Protein AF-A0A2E8DLT9-F1 (afdb_monomer_lite)

Structure (mmCIF, N/CA/C/O backbone):
data_AF-A0A2E8DLT9-F1
#
_entry.id   AF-A0A2E8DLT9-F1
#
loop_
_atom_site.group_PDB
_atom_site.id
_atom_site.type_symbol
_atom_site.label_atom_id
_atom_site.label_alt_id
_atom_site.label_comp_id
_atom_site.label_asym_id
_atom_site.label_entity_id
_atom_site.label_seq_id
_atom_site.pdbx_PDB_ins_code
_atom_site.Cartn_x
_atom_site.Cartn_y
_atom_site.Cartn_z
_atom_site.occupancy
_atom_site.B_iso_or_equiv
_atom_site.auth_seq_id
_atom_site.auth_comp_id
_atom_site.auth_asym_id
_atom_site.auth_atom_id
_atom_site.pdbx_PDB_model_num
ATOM 1 N N . MET A 1 1 ? -10.407 -3.854 -8.276 1.00 74.06 1 MET A N 1
ATOM 2 C CA . MET A 1 1 ? -9.345 -3.176 -9.056 1.00 74.06 1 MET A CA 1
ATOM 3 C C . MET A 1 1 ? -7.976 -3.829 -8.898 1.00 74.06 1 MET A C 1
ATOM 5 O O . MET A 1 1 ? -7.360 -4.121 -9.911 1.00 74.06 1 MET A O 1
ATOM 9 N N . SER A 1 2 ? -7.511 -4.132 -7.679 1.00 77.69 2 SER A N 1
ATOM 10 C CA . SER A 1 2 ? -6.200 -4.775 -7.456 1.00 77.69 2 SER A CA 1
ATOM 11 C C . SER A 1 2 ? -6.000 -6.111 -8.184 1.00 77.69 2 SER A C 1
ATOM 13 O O . SER A 1 2 ? -4.934 -6.308 -8.749 1.00 77.69 2 SER A O 1
ATOM 15 N N . ILE A 1 3 ? -7.013 -6.985 -8.242 1.00 83.75 3 ILE A N 1
ATOM 16 C CA . ILE A 1 3 ? -6.959 -8.275 -8.963 1.00 83.75 3 ILE A CA 1
ATOM 17 C C . ILE A 1 3 ? -6.571 -8.118 -10.439 1.00 83.75 3 ILE A C 1
ATOM 19 O O . ILE A 1 3 ? -5.606 -8.723 -10.896 1.00 83.75 3 ILE A O 1
ATOM 23 N N . LEU A 1 4 ? -7.279 -7.257 -11.172 1.00 85.69 4 LEU A N 1
ATOM 24 C CA . LEU A 1 4 ? -7.050 -7.050 -12.606 1.00 85.69 4 LEU A CA 1
ATOM 25 C C . LEU A 1 4 ? -5.659 -6.469 -12.872 1.00 85.69 4 LEU A C 1
ATOM 27 O O . LEU A 1 4 ? -4.989 -6.841 -13.828 1.00 85.69 4 LEU A O 1
ATOM 31 N N . LEU A 1 5 ? -5.220 -5.568 -11.995 1.00 85.38 5 LEU A N 1
ATOM 32 C CA . LEU A 1 5 ? -3.945 -4.880 -12.128 1.00 85.38 5 LEU A CA 1
ATOM 33 C C . LEU A 1 5 ? -2.747 -5.757 -11.724 1.00 85.38 5 LEU A C 1
ATOM 35 O O . LEU A 1 5 ? -1.673 -5.619 -12.305 1.00 85.38 5 LEU A O 1
ATOM 39 N N . ILE A 1 6 ? -2.912 -6.658 -10.747 1.00 83.94 6 ILE A N 1
ATOM 40 C CA . ILE A 1 6 ? -1.872 -7.624 -10.356 1.00 83.94 6 ILE A CA 1
ATOM 41 C C . ILE A 1 6 ? -1.763 -8.739 -11.404 1.00 83.94 6 ILE A C 1
ATOM 43 O O . ILE A 1 6 ? -0.660 -9.075 -11.826 1.00 83.94 6 ILE A O 1
ATOM 47 N N . GLY A 1 7 ? -2.897 -9.253 -11.886 1.00 83.81 7 GLY A N 1
ATOM 48 C CA . GLY A 1 7 ? -2.966 -10.312 -12.896 1.00 83.81 7 GLY A CA 1
ATOM 49 C C . GLY A 1 7 ? -2.690 -9.870 -14.339 1.00 83.81 7 GLY A C 1
ATOM 50 O O . GLY A 1 7 ? -2.906 -10.665 -15.249 1.00 83.81 7 GLY A O 1
ATOM 51 N N . PHE A 1 8 ? -2.222 -8.637 -14.569 1.00 87.50 8 PHE A N 1
ATOM 52 C CA . PHE A 1 8 ? -2.108 -8.040 -15.907 1.00 87.50 8 PHE A CA 1
ATOM 53 C C . PHE A 1 8 ? -1.303 -8.891 -16.903 1.00 87.50 8 PHE A C 1
ATOM 55 O O . PHE A 1 8 ? -1.708 -9.047 -18.048 1.00 87.50 8 PHE A O 1
ATOM 62 N N . TRP A 1 9 ? -0.180 -9.470 -16.467 1.00 83.94 9 TRP A N 1
ATOM 63 C CA . TRP A 1 9 ? 0.724 -10.225 -17.345 1.00 83.94 9 TRP A CA 1
ATOM 64 C C . TRP A 1 9 ? 0.310 -11.684 -17.587 1.00 83.94 9 TRP A C 1
ATOM 66 O O . TRP A 1 9 ? 1.064 -12.407 -18.228 1.00 83.94 9 TRP A O 1
ATOM 76 N N . ALA A 1 10 ? -0.838 -12.140 -17.067 1.00 84.19 10 ALA A N 1
ATOM 77 C CA . ALA A 1 10 ? -1.355 -13.503 -17.254 1.00 84.19 10 ALA A CA 1
ATOM 78 C C . ALA A 1 10 ? -0.336 -14.642 -16.982 1.00 84.19 10 ALA A C 1
ATOM 80 O O . ALA A 1 10 ? -0.416 -15.723 -17.564 1.00 84.19 10 ALA A O 1
ATOM 81 N N . ARG A 1 11 ? 0.638 -14.410 -16.089 1.00 84.31 11 ARG A N 1
ATOM 82 C CA . ARG A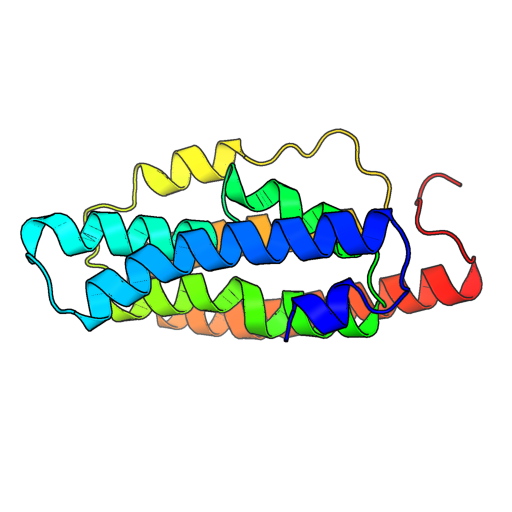 1 11 ? 1.641 -15.401 -15.656 1.00 84.31 11 ARG A CA 1
ATOM 83 C C . ARG A 1 11 ? 1.143 -16.152 -14.420 1.00 84.31 11 ARG A C 1
ATOM 85 O O . ARG A 1 11 ? 0.464 -15.560 -13.584 1.00 84.31 11 ARG A O 1
ATOM 92 N N . GLY A 1 12 ? 1.527 -17.423 -14.261 1.00 82.81 12 GLY A N 1
ATOM 93 C CA . GLY A 1 12 ? 1.129 -18.248 -13.107 1.00 82.81 12 GLY A CA 1
ATOM 94 C C . GLY A 1 12 ? 1.441 -17.592 -11.755 1.00 82.81 12 GLY A C 1
ATOM 95 O O . GLY A 1 12 ? 0.586 -17.542 -10.874 1.00 82.81 12 GLY A O 1
ATOM 96 N N . GLU A 1 13 ? 2.620 -16.982 -11.634 1.00 81.62 13 GLU A N 1
ATOM 97 C CA . GLU A 1 13 ? 3.037 -16.243 -10.433 1.00 81.62 13 GLU A CA 1
ATOM 98 C C . GLU A 1 13 ? 2.188 -14.983 -10.187 1.00 81.62 13 GLU A C 1
ATOM 100 O O . GLU A 1 13 ? 1.774 -14.714 -9.058 1.00 81.62 13 GLU A O 1
ATOM 105 N N . ALA A 1 14 ? 1.849 -14.245 -11.252 1.00 83.06 14 ALA A N 1
ATOM 106 C CA . ALA A 1 14 ? 0.983 -13.068 -11.172 1.00 83.06 14 ALA A CA 1
ATOM 107 C C . ALA A 1 14 ? -0.449 -13.438 -10.748 1.00 83.06 14 ALA A C 1
ATOM 109 O O . ALA A 1 14 ? -1.068 -12.725 -9.954 1.00 83.06 14 ALA A O 1
ATOM 110 N N . TYR A 1 15 ? -0.968 -14.576 -11.221 1.00 85.12 15 TYR A N 1
ATOM 111 C CA . TYR A 1 15 ? -2.246 -15.108 -10.753 1.00 85.12 15 TYR A CA 1
ATOM 112 C C . TYR A 1 15 ? -2.189 -15.502 -9.276 1.00 85.12 15 TYR A C 1
ATOM 114 O O . TYR A 1 15 ? -3.084 -15.113 -8.527 1.00 85.12 15 TYR A O 1
ATOM 122 N N . GLY A 1 16 ? -1.126 -16.181 -8.832 1.00 84.94 16 GLY A N 1
ATOM 123 C CA . GLY A 1 16 ? -0.921 -16.522 -7.419 1.00 84.94 16 GLY A CA 1
ATOM 124 C C . GLY A 1 16 ? -0.966 -15.292 -6.504 1.00 84.94 16 GLY A C 1
ATOM 125 O O . GLY A 1 16 ? -1.747 -15.255 -5.550 1.00 84.94 16 GLY A O 1
ATOM 126 N N . GLY A 1 17 ? -0.216 -14.238 -6.847 1.00 81.94 17 GLY A N 1
ATOM 127 C CA . GLY A 1 17 ? -0.231 -12.973 -6.104 1.00 81.94 17 GLY A CA 1
ATOM 128 C C . GLY A 1 17 ? -1.587 -12.257 -6.139 1.00 81.94 17 GLY A C 1
ATOM 129 O O . GLY A 1 17 ? -2.014 -11.673 -5.142 1.00 81.94 17 GLY A O 1
ATOM 130 N N . SER A 1 18 ? -2.302 -12.332 -7.264 1.00 85.62 18 SER A N 1
ATOM 131 C CA . SER A 1 18 ? -3.640 -11.755 -7.410 1.00 85.62 18 SER A CA 1
ATOM 132 C C . SER A 1 18 ? -4.684 -12.460 -6.534 1.00 85.62 18 SER A C 1
ATOM 134 O O . SER A 1 18 ? -5.443 -11.795 -5.825 1.00 85.62 18 SER A O 1
ATOM 136 N N . TYR A 1 19 ? -4.707 -13.797 -6.530 1.00 87.06 19 TYR A N 1
ATOM 137 C CA . TYR A 1 19 ? -5.621 -14.572 -5.686 1.00 87.06 19 TYR A CA 1
ATOM 138 C C . TYR A 1 19 ? -5.331 -14.363 -4.202 1.00 87.06 19 TYR A C 1
ATOM 140 O O . TYR A 1 19 ? -6.264 -14.125 -3.434 1.00 87.06 19 TYR A O 1
ATOM 148 N N . ALA A 1 20 ? -4.053 -14.358 -3.810 1.00 84.19 20 ALA A N 1
ATOM 149 C CA . ALA A 1 20 ? -3.654 -14.032 -2.445 1.00 84.19 20 ALA A CA 1
ATOM 150 C C . ALA A 1 20 ? -4.177 -12.645 -2.041 1.00 84.19 20 ALA A C 1
ATOM 152 O O . ALA A 1 20 ? -4.860 -12.516 -1.026 1.00 84.19 20 ALA A O 1
ATOM 153 N N . ALA A 1 21 ? -3.961 -11.620 -2.874 1.00 82.12 21 ALA A N 1
ATOM 154 C CA . ALA A 1 21 ? -4.477 -10.281 -2.611 1.00 82.12 21 ALA A CA 1
ATOM 155 C C . ALA A 1 21 ? -6.003 -10.281 -2.423 1.00 82.12 21 ALA A C 1
ATOM 157 O O . ALA A 1 21 ? -6.501 -9.632 -1.506 1.00 82.12 21 ALA A O 1
ATOM 158 N N . VAL A 1 22 ? -6.770 -11.005 -3.245 1.00 87.06 22 VAL A N 1
ATOM 159 C CA . VAL A 1 22 ? -8.228 -11.101 -3.062 1.00 87.06 22 VAL A CA 1
ATOM 160 C C . VAL A 1 22 ? -8.583 -11.731 -1.721 1.00 87.06 22 VAL A C 1
ATOM 162 O O . VAL A 1 22 ? -9.400 -11.157 -1.005 1.00 87.06 22 VAL A O 1
ATOM 165 N N . LEU A 1 23 ? -7.969 -12.859 -1.365 1.00 86.88 23 LEU A N 1
ATOM 166 C CA . LEU A 1 23 ? -8.267 -13.564 -0.118 1.00 86.88 23 LEU A CA 1
ATOM 167 C C . LEU A 1 23 ? -8.053 -12.663 1.104 1.00 86.88 23 LEU A C 1
ATOM 169 O O . LEU A 1 23 ? -8.972 -12.494 1.904 1.00 86.88 23 LEU A O 1
ATOM 173 N N . TYR A 1 24 ? -6.897 -12.004 1.208 1.00 82.88 24 TYR A N 1
ATOM 174 C CA . TYR A 1 24 ? -6.607 -11.124 2.345 1.00 82.88 24 TYR A CA 1
ATOM 175 C C . TYR A 1 24 ? -7.516 -9.889 2.392 1.00 82.88 24 TYR A C 1
ATOM 177 O O . TYR A 1 24 ? -7.977 -9.496 3.463 1.00 82.88 24 TYR A O 1
ATOM 185 N N . ASN A 1 25 ? -7.862 -9.318 1.233 1.00 83.69 25 ASN A N 1
ATOM 186 C CA . ASN A 1 25 ? -8.818 -8.212 1.185 1.00 83.69 25 ASN A CA 1
ATOM 187 C C . ASN A 1 25 ? -10.225 -8.635 1.618 1.00 83.69 25 ASN A C 1
ATOM 189 O O . ASN A 1 25 ? -10.904 -7.848 2.273 1.00 83.69 25 ASN A O 1
ATOM 193 N N . ARG A 1 26 ? -10.654 -9.854 1.268 1.00 87.69 26 ARG A N 1
ATOM 194 C CA . ARG A 1 26 ? -11.966 -10.397 1.644 1.00 87.69 26 ARG A CA 1
ATOM 195 C C . ARG A 1 26 ? -12.051 -10.721 3.128 1.00 87.69 26 ARG A C 1
ATOM 197 O O . ARG A 1 26 ? -13.090 -10.467 3.723 1.00 87.69 26 ARG A O 1
ATOM 204 N N . LEU A 1 27 ? -10.962 -11.193 3.734 1.00 84.06 27 LEU A N 1
ATOM 205 C CA . LEU A 1 27 ? -10.874 -11.333 5.189 1.00 84.06 27 LEU A CA 1
ATOM 206 C C . LEU A 1 27 ? -11.055 -9.979 5.891 1.00 84.06 27 LEU A C 1
ATOM 208 O O . LEU A 1 27 ? -11.809 -9.888 6.854 1.00 84.06 27 LEU A O 1
ATOM 212 N N . GLY A 1 28 ? -10.438 -8.914 5.369 1.00 81.88 28 GLY A N 1
ATOM 213 C CA . GLY A 1 28 ? -10.651 -7.557 5.881 1.00 81.88 28 GLY A CA 1
ATOM 214 C C . GLY A 1 28 ? -12.083 -7.037 5.675 1.00 81.88 28 GLY A C 1
ATOM 215 O O . GLY A 1 28 ? -12.604 -6.327 6.530 1.00 81.88 28 GLY A O 1
ATOM 216 N N . ASP A 1 29 ? -12.745 -7.410 4.573 1.00 86.69 29 ASP A N 1
ATOM 217 C CA . ASP A 1 29 ? -14.133 -7.008 4.298 1.00 86.69 29 ASP A CA 1
ATOM 218 C C . ASP A 1 29 ? -15.118 -7.548 5.352 1.00 86.69 29 ASP A C 1
ATOM 220 O O . ASP A 1 29 ? -16.107 -6.878 5.635 1.00 86.69 29 ASP A O 1
ATOM 224 N N . VAL A 1 30 ? -14.845 -8.705 5.974 1.00 86.00 30 VAL A N 1
ATOM 225 C CA . VAL A 1 30 ? -15.698 -9.272 7.040 1.00 86.00 30 VAL A CA 1
ATOM 226 C C . VAL A 1 30 ? -15.866 -8.287 8.194 1.00 86.00 30 VAL A C 1
ATOM 228 O O . VAL A 1 30 ? -16.981 -8.073 8.668 1.00 86.00 30 VAL A O 1
ATOM 231 N N . GLY A 1 31 ? -14.777 -7.650 8.627 1.00 81.69 31 GLY A N 1
ATOM 232 C CA . GLY A 1 31 ? -14.849 -6.689 9.721 1.00 81.69 31 GLY A CA 1
ATOM 233 C C . GLY A 1 31 ? -15.517 -5.368 9.323 1.00 81.69 31 GLY A C 1
ATOM 234 O O . GLY A 1 31 ? -16.239 -4.789 10.130 1.00 81.69 31 GLY A O 1
ATOM 235 N N . ILE A 1 32 ? -15.365 -4.929 8.066 1.00 82.56 32 ILE A N 1
ATOM 236 C CA . ILE A 1 32 ? -16.061 -3.740 7.551 1.00 82.56 32 ILE A CA 1
ATOM 237 C C . ILE A 1 32 ? -17.566 -4.005 7.475 1.00 82.56 32 ILE A C 1
ATOM 239 O O . ILE A 1 32 ? -18.355 -3.154 7.868 1.00 82.56 32 ILE A O 1
ATOM 243 N N . ILE A 1 33 ? -17.975 -5.184 6.999 1.00 86.69 33 ILE A N 1
ATOM 244 C CA . ILE A 1 33 ? -19.387 -5.581 6.947 1.00 86.69 33 ILE A CA 1
ATOM 245 C C . ILE A 1 33 ? -19.976 -5.612 8.358 1.00 86.69 33 ILE A C 1
ATOM 247 O O . ILE A 1 33 ? -21.054 -5.067 8.566 1.00 86.69 33 ILE A O 1
ATOM 251 N N . TYR A 1 34 ? -19.261 -6.181 9.332 1.00 83.12 34 TYR A N 1
ATOM 252 C CA . TYR A 1 34 ? -19.699 -6.179 10.730 1.00 83.12 34 TYR A CA 1
ATOM 253 C C . TYR A 1 34 ? -19.929 -4.753 11.257 1.00 83.12 34 TYR A C 1
ATOM 255 O O . TYR A 1 34 ? -20.955 -4.480 11.879 1.00 83.12 34 TYR A O 1
ATOM 263 N N . LEU A 1 35 ? -19.010 -3.833 10.946 1.00 78.19 35 LEU A N 1
ATOM 264 C CA . LEU A 1 35 ? -19.121 -2.421 11.313 1.00 78.19 35 LEU A CA 1
ATOM 265 C C . LEU A 1 35 ? -20.313 -1.735 10.628 1.00 78.19 35 LEU A C 1
ATOM 267 O O . LEU A 1 35 ? -21.056 -1.010 11.280 1.00 78.19 35 LEU A O 1
ATOM 271 N N . LEU A 1 36 ? -20.541 -1.994 9.337 1.00 83.62 36 LEU A N 1
ATOM 272 C CA . LEU A 1 36 ? -21.684 -1.444 8.595 1.00 83.62 36 LEU A CA 1
ATOM 273 C C . LEU A 1 36 ? -23.032 -1.944 9.126 1.00 83.62 36 LEU A C 1
ATOM 275 O O . LEU A 1 36 ? -24.019 -1.214 9.082 1.00 83.62 36 LEU A O 1
ATOM 279 N N . LEU A 1 37 ? -23.075 -3.178 9.628 1.00 85.56 37 LEU A N 1
ATOM 280 C CA . LEU A 1 37 ? -24.275 -3.773 10.210 1.00 85.56 37 LEU A CA 1
ATOM 281 C C . LEU A 1 37 ? -24.573 -3.262 11.632 1.00 85.56 37 LEU A C 1
ATOM 283 O O . LEU A 1 37 ? -25.618 -3.617 12.168 1.00 85.56 37 LEU A O 1
ATOM 287 N N . ASN A 1 38 ? -23.702 -2.427 12.226 1.00 73.94 38 ASN A N 1
ATOM 288 C CA . ASN A 1 38 ? -23.825 -1.917 13.601 1.00 73.94 38 ASN A CA 1
ATOM 289 C C . ASN A 1 38 ? -24.133 -3.025 14.625 1.00 73.94 38 ASN A C 1
ATOM 291 O O . ASN A 1 38 ? -24.955 -2.856 15.527 1.00 73.94 38 ASN A O 1
ATOM 295 N N . LEU A 1 39 ? -23.486 -4.178 14.454 1.00 73.12 39 LEU A N 1
ATOM 296 C CA . LEU A 1 39 ? -23.584 -5.299 15.385 1.00 73.12 39 LEU A CA 1
ATOM 297 C C . LEU A 1 39 ? -22.887 -4.953 16.714 1.00 73.12 39 LEU A C 1
ATOM 299 O O . LEU A 1 39 ? -22.137 -3.981 16.793 1.00 73.12 39 LEU A O 1
ATOM 303 N N . ASP A 1 40 ? -23.144 -5.750 17.752 1.00 74.81 40 ASP A N 1
ATOM 304 C CA . ASP A 1 40 ? -22.777 -5.512 19.156 1.00 74.81 40 ASP A CA 1
ATOM 305 C C . ASP A 1 40 ? -21.500 -4.682 19.379 1.00 74.81 40 ASP A C 1
ATOM 307 O O . ASP A 1 40 ? -20.385 -5.117 19.064 1.00 74.81 40 ASP A O 1
ATOM 311 N N . VAL A 1 41 ? -21.676 -3.509 20.006 1.00 69.50 41 VAL A N 1
ATOM 312 C CA . VAL A 1 41 ? -20.635 -2.488 20.259 1.00 69.50 41 VAL A CA 1
ATOM 313 C C . VAL A 1 41 ? -19.451 -3.043 21.059 1.00 69.50 41 VAL A C 1
ATOM 315 O O . VAL A 1 41 ? -18.316 -2.603 20.886 1.00 69.50 41 VAL A O 1
ATOM 318 N N . SER A 1 42 ? -19.686 -4.056 21.895 1.00 72.81 42 SER A N 1
ATOM 319 C CA . SER A 1 42 ? -18.654 -4.705 22.712 1.00 72.81 42 SER A CA 1
ATOM 320 C C . SER A 1 42 ? -17.587 -5.430 21.885 1.00 72.81 42 SER A C 1
ATOM 322 O O . SER A 1 42 ? -16.445 -5.533 22.332 1.00 72.81 42 SER A O 1
ATOM 324 N N . VAL A 1 43 ? -17.928 -5.905 20.680 1.00 74.56 43 VAL A N 1
ATOM 325 C CA . VAL A 1 43 ? -17.022 -6.685 19.815 1.00 74.56 43 VAL A CA 1
ATOM 326 C C . VAL A 1 43 ? -16.567 -5.892 18.585 1.00 74.56 43 VAL A C 1
ATOM 328 O O . VAL A 1 43 ? -15.646 -6.318 17.885 1.00 74.56 43 VAL A O 1
ATOM 331 N N . VAL A 1 44 ? -17.138 -4.704 18.342 1.00 75.69 44 VAL A N 1
ATOM 332 C CA . VAL A 1 44 ? -16.799 -3.834 17.197 1.00 75.69 44 VAL A CA 1
ATOM 333 C C . VAL A 1 44 ? -15.290 -3.628 17.070 1.00 75.69 44 VAL A C 1
ATOM 335 O O . VAL A 1 44 ? -14.742 -3.763 15.978 1.00 75.69 44 VAL A O 1
ATOM 338 N N . TRP A 1 45 ? -14.586 -3.409 18.180 1.00 73.06 45 TRP A N 1
ATOM 339 C CA . TRP A 1 45 ? -13.138 -3.183 18.189 1.00 73.06 45 TRP A CA 1
ATOM 340 C C . TRP A 1 45 ? -12.318 -4.330 17.597 1.00 73.06 45 TRP A C 1
ATOM 342 O O . TRP A 1 45 ? -11.346 -4.096 16.874 1.00 73.06 45 TRP A O 1
ATOM 352 N N . LEU A 1 46 ? -12.731 -5.571 17.855 1.00 74.44 46 LEU A N 1
ATOM 353 C CA . LEU A 1 46 ? -12.056 -6.757 17.338 1.00 74.44 46 LEU A CA 1
ATOM 354 C C . LEU A 1 46 ? -12.241 -6.866 15.819 1.00 74.44 46 LEU A C 1
ATOM 356 O O . LEU A 1 46 ? -11.288 -7.146 15.092 1.00 74.44 46 LEU A O 1
ATOM 360 N N . PHE A 1 47 ? -13.434 -6.554 15.317 1.00 78.00 47 PHE A N 1
ATOM 361 C CA . PHE A 1 47 ? -13.713 -6.542 13.882 1.00 78.00 47 PHE A CA 1
ATOM 362 C C . PHE A 1 47 ? -13.058 -5.361 13.152 1.00 78.00 47 PHE A C 1
ATOM 364 O O . PHE A 1 47 ? -12.597 -5.525 12.017 1.00 78.00 47 PHE A O 1
ATOM 371 N N . VAL A 1 48 ? -12.910 -4.199 13.799 1.00 76.69 48 VAL A N 1
ATOM 372 C CA . VAL A 1 48 ? -12.094 -3.095 13.264 1.00 76.69 48 VAL A CA 1
ATOM 373 C C . VAL A 1 48 ? -10.632 -3.532 13.156 1.00 76.69 48 VAL A C 1
ATOM 375 O O . VAL A 1 48 ? -10.021 -3.335 12.106 1.00 76.69 48 VAL A O 1
ATOM 378 N N . ALA A 1 49 ? -10.081 -4.202 14.174 1.00 75.00 49 ALA A N 1
ATOM 379 C CA . ALA A 1 49 ? -8.713 -4.719 14.125 1.00 75.00 49 ALA A CA 1
ATOM 380 C C . ALA A 1 49 ? -8.508 -5.729 12.979 1.00 75.00 49 ALA A C 1
ATOM 382 O O . ALA A 1 49 ? -7.533 -5.622 12.233 1.00 75.00 49 ALA A O 1
ATOM 383 N N . VAL A 1 50 ? -9.450 -6.656 12.768 1.00 77.44 50 VAL A N 1
ATOM 384 C CA . VAL A 1 50 ? -9.416 -7.604 11.635 1.00 77.44 50 VAL A CA 1
ATOM 385 C C . VAL A 1 50 ? -9.460 -6.873 10.288 1.00 77.44 50 VAL A C 1
ATOM 387 O O . VAL A 1 50 ? -8.662 -7.173 9.394 1.00 77.44 50 VAL A O 1
ATOM 390 N N . SER A 1 51 ? -10.338 -5.875 10.152 1.00 78.94 51 SER A N 1
ATOM 391 C CA . SER A 1 51 ? -10.456 -5.051 8.936 1.00 78.94 51 SER A CA 1
ATOM 392 C C . SER A 1 51 ? -9.148 -4.355 8.602 1.00 78.94 51 SER A C 1
ATOM 394 O O . SER A 1 51 ? -8.675 -4.368 7.463 1.00 78.94 51 SER A O 1
ATOM 396 N N . VAL A 1 52 ? -8.549 -3.763 9.631 1.00 76.62 52 VAL A N 1
ATOM 397 C CA . VAL A 1 52 ? -7.289 -3.051 9.546 1.00 76.62 52 VAL A CA 1
ATOM 398 C C . VAL A 1 52 ? -6.176 -3.993 9.101 1.00 76.62 52 VAL A C 1
ATOM 400 O O . VAL A 1 52 ? -5.521 -3.702 8.100 1.00 76.62 52 VAL A O 1
ATOM 403 N N . ILE A 1 53 ? -5.986 -5.127 9.782 1.00 75.19 53 ILE A N 1
ATOM 404 C CA . ILE A 1 53 ? -4.916 -6.088 9.474 1.00 75.19 53 ILE A CA 1
ATOM 405 C C . ILE A 1 53 ? -5.042 -6.599 8.031 1.00 75.19 53 ILE A C 1
ATOM 407 O O . ILE A 1 53 ? -4.049 -6.626 7.300 1.00 75.19 53 ILE A O 1
ATOM 411 N N . GLY A 1 54 ? -6.262 -6.934 7.596 1.00 74.25 54 GLY A N 1
ATOM 412 C CA . GLY A 1 54 ? -6.525 -7.444 6.249 1.00 74.25 54 GLY A CA 1
ATOM 413 C C . GLY A 1 54 ? -6.269 -6.421 5.136 1.00 74.25 54 GLY A C 1
ATOM 414 O O . GLY A 1 54 ? -5.730 -6.777 4.088 1.00 74.25 54 GLY A O 1
ATOM 415 N N . LYS A 1 55 ? -6.605 -5.139 5.352 1.00 76.50 55 LYS A N 1
ATOM 416 C CA . LYS A 1 55 ? -6.445 -4.075 4.339 1.00 76.50 55 LYS A CA 1
ATOM 417 C C . LYS A 1 55 ? -5.045 -3.463 4.298 1.00 76.50 55 LYS A C 1
ATOM 419 O O . LYS A 1 55 ? -4.560 -3.132 3.221 1.00 76.50 55 LYS A O 1
ATOM 424 N N . SER A 1 56 ? -4.384 -3.325 5.446 1.00 70.19 56 SER A N 1
ATOM 425 C CA . SER A 1 56 ? -3.066 -2.672 5.548 1.00 70.19 56 SER A CA 1
ATOM 426 C C . SER A 1 56 ? -1.876 -3.625 5.381 1.00 70.19 56 SER A C 1
ATOM 428 O O . SER A 1 56 ? -0.734 -3.210 5.547 1.00 70.19 56 SER A O 1
ATOM 430 N N . ALA A 1 57 ? -2.124 -4.882 4.989 1.00 66.38 57 ALA A N 1
ATOM 431 C CA . ALA A 1 57 ? -1.088 -5.893 4.756 1.00 66.38 57 ALA A CA 1
ATOM 432 C C . ALA A 1 57 ? -0.115 -6.040 5.942 1.00 66.38 57 ALA A C 1
ATOM 434 O O . ALA A 1 57 ? 1.101 -6.147 5.765 1.00 66.38 57 ALA A O 1
ATOM 435 N N . LEU A 1 58 ? -0.656 -6.002 7.161 1.00 67.62 58 LEU A N 1
ATOM 436 C CA . LEU A 1 58 ? 0.121 -6.133 8.390 1.00 67.62 58 LEU A CA 1
ATOM 437 C C . LEU A 1 58 ? 0.252 -7.616 8.778 1.00 67.62 58 LEU A C 1
ATOM 439 O O . LEU A 1 58 ? -0.659 -8.416 8.552 1.00 67.62 58 LEU A O 1
ATOM 443 N N . TRP A 1 59 ? 1.372 -7.978 9.412 1.00 64.69 59 TRP A N 1
ATOM 444 C CA . TRP A 1 59 ? 1.601 -9.298 10.019 1.00 64.69 59 TRP A CA 1
ATOM 445 C C . TRP A 1 59 ? 1.419 -10.485 9.040 1.00 64.69 59 TRP A C 1
ATOM 447 O O . TRP A 1 59 ? 1.921 -10.428 7.920 1.00 64.69 59 TRP A O 1
ATOM 457 N N . VAL A 1 60 ? 0.723 -11.568 9.426 1.00 57.81 60 VAL A N 1
ATOM 458 C CA . VAL A 1 60 ? 0.441 -12.759 8.582 1.00 57.81 60 VAL A CA 1
ATOM 459 C C . VAL A 1 60 ? -0.241 -12.387 7.256 1.00 57.81 60 VAL A C 1
ATOM 461 O O . VAL A 1 60 ? -0.053 -13.059 6.242 1.00 57.81 60 VAL A O 1
ATOM 464 N N . CYS A 1 61 ? -0.975 -11.269 7.230 1.00 61.53 61 CYS A N 1
ATOM 465 C CA . CYS A 1 61 ? -1.587 -10.724 6.021 1.00 61.53 61 CYS A CA 1
ATOM 466 C C . CYS A 1 61 ? -0.625 -9.850 5.199 1.00 61.53 61 CYS A C 1
ATOM 468 O O . CYS A 1 61 ? -1.070 -9.195 4.270 1.00 61.53 61 CYS A O 1
ATOM 470 N N . GLY A 1 62 ? 0.673 -9.805 5.505 1.00 67.69 62 GLY A N 1
ATOM 471 C CA . GLY A 1 62 ? 1.683 -9.069 4.737 1.00 67.69 62 GLY A CA 1
ATOM 472 C C . GLY A 1 62 ? 2.331 -9.879 3.615 1.00 67.69 62 GLY A C 1
ATOM 473 O O . GLY A 1 62 ? 2.919 -9.305 2.702 1.00 67.69 62 GLY A O 1
ATOM 474 N N . TYR A 1 63 ? 2.196 -11.209 3.629 1.00 70.81 63 TYR A N 1
ATOM 475 C CA . TYR A 1 63 ? 2.889 -12.095 2.684 1.00 70.81 63 TYR A CA 1
ATOM 476 C C . TYR A 1 63 ? 2.438 -11.929 1.223 1.00 70.81 63 TYR A C 1
ATOM 478 O O . TYR A 1 63 ? 3.218 -12.142 0.296 1.00 70.81 63 TYR A O 1
ATOM 486 N N . TRP A 1 64 ? 1.206 -11.474 0.985 1.00 75.38 64 TRP A N 1
ATOM 487 C CA . TRP A 1 64 ? 0.754 -11.183 -0.379 1.00 75.38 64 TRP A CA 1
ATOM 488 C C . TRP A 1 64 ? 1.403 -9.924 -0.967 1.00 75.38 64 TRP A C 1
ATOM 490 O O . TRP A 1 64 ? 1.398 -9.752 -2.186 1.00 75.38 64 TRP A O 1
ATOM 500 N N . LEU A 1 65 ? 1.976 -9.046 -0.134 1.00 75.62 65 LEU A N 1
ATOM 501 C CA . LEU A 1 65 ? 2.528 -7.768 -0.578 1.00 75.62 65 LEU A CA 1
ATOM 502 C C . LEU A 1 65 ? 3.773 -7.962 -1.468 1.00 75.62 65 LEU A C 1
ATOM 504 O O . LEU A 1 65 ? 3.783 -7.409 -2.571 1.00 75.62 65 LEU A O 1
ATOM 508 N N . PRO A 1 66 ? 4.783 -8.783 -1.098 1.00 74.88 66 PRO A N 1
ATOM 509 C CA . PRO A 1 66 ? 5.897 -9.093 -1.996 1.00 74.88 66 PRO A CA 1
ATOM 510 C C . PRO A 1 66 ? 5.480 -9.949 -3.200 1.00 74.88 66 PRO A C 1
ATOM 512 O O . PRO A 1 66 ? 6.045 -9.779 -4.278 1.00 74.88 66 PRO A O 1
ATOM 515 N N . MET A 1 67 ? 4.476 -10.826 -3.054 1.00 73.19 67 MET A N 1
ATOM 516 C CA . MET A 1 67 ? 3.937 -11.626 -4.168 1.00 73.19 67 MET A CA 1
ATOM 517 C C . MET A 1 67 ? 3.244 -10.765 -5.229 1.00 73.19 67 MET A C 1
ATOM 519 O O . MET A 1 67 ? 3.291 -11.068 -6.417 1.00 73.19 67 MET A O 1
ATOM 523 N N . ALA A 1 68 ? 2.641 -9.646 -4.826 1.00 75.25 68 ALA A N 1
ATOM 524 C CA . ALA A 1 68 ? 2.017 -8.709 -5.750 1.00 75.25 68 ALA A CA 1
ATOM 525 C C . ALA A 1 68 ? 3.032 -7.915 -6.603 1.00 75.25 68 ALA A C 1
ATOM 527 O O . ALA A 1 68 ? 2.610 -7.172 -7.487 1.00 75.25 68 ALA A O 1
ATOM 528 N N . MET A 1 69 ? 4.350 -8.055 -6.391 1.00 82.19 69 MET A N 1
ATOM 529 C CA . MET A 1 69 ? 5.380 -7.337 -7.163 1.00 82.19 69 MET A CA 1
ATOM 530 C C . MET A 1 69 ? 5.587 -7.847 -8.592 1.00 82.19 69 MET A C 1
ATOM 532 O O . MET A 1 69 ? 6.310 -7.203 -9.351 1.00 82.19 69 MET A O 1
ATOM 536 N N . GLU A 1 70 ? 4.917 -8.926 -8.998 1.00 76.75 70 GLU A N 1
ATOM 537 C CA . GLU A 1 70 ? 4.920 -9.421 -10.387 1.00 76.75 70 GLU A CA 1
ATOM 538 C C . GLU A 1 70 ? 4.171 -8.516 -11.380 1.00 76.75 70 GLU A C 1
ATOM 540 O O . GLU A 1 70 ? 4.225 -8.706 -12.599 1.00 76.75 70 GLU A O 1
ATOM 545 N N . ARG A 1 71 ? 3.473 -7.505 -10.863 1.00 77.62 71 ARG A N 1
ATOM 546 C CA . ARG A 1 71 ? 2.729 -6.521 -11.649 1.00 77.62 71 ARG A CA 1
ATOM 547 C C . ARG A 1 71 ? 3.635 -5.441 -12.274 1.00 77.62 71 ARG A C 1
ATOM 549 O O . ARG A 1 71 ? 4.779 -5.265 -11.838 1.00 77.62 71 ARG A O 1
ATOM 556 N N . PRO A 1 72 ? 3.133 -4.671 -13.264 1.00 83.00 72 PRO A N 1
ATOM 557 C CA . PRO A 1 72 ? 3.867 -3.540 -13.835 1.00 83.00 72 PRO A CA 1
ATOM 558 C C . PRO A 1 72 ? 4.309 -2.520 -12.770 1.00 83.00 72 PRO A C 1
ATOM 560 O O . PRO A 1 72 ? 3.564 -2.221 -11.835 1.00 83.00 72 PRO A O 1
ATOM 563 N N . THR A 1 73 ? 5.489 -1.921 -12.942 1.00 85.25 73 THR A N 1
ATOM 564 C CA . THR A 1 73 ? 6.054 -0.932 -12.001 1.00 85.25 73 THR A CA 1
ATOM 565 C C . THR A 1 73 ? 5.183 0.325 -11.789 1.00 85.25 73 THR A C 1
ATOM 567 O O . THR A 1 73 ? 5.117 0.807 -10.651 1.00 85.25 73 THR A O 1
ATOM 570 N N . PRO A 1 74 ? 4.417 0.836 -12.782 1.00 81.81 74 PRO A N 1
ATOM 571 C CA . PRO A 1 74 ? 3.496 1.954 -12.547 1.00 81.81 74 PRO A CA 1
ATOM 572 C C . PRO A 1 74 ? 2.306 1.547 -11.672 1.00 81.81 74 PRO A C 1
ATOM 574 O O . PRO A 1 74 ? 1.848 2.313 -10.826 1.00 81.81 74 PRO A O 1
ATOM 577 N N . VAL A 1 75 ? 1.838 0.305 -11.820 1.00 80.56 75 VAL A N 1
ATOM 578 C CA . VAL A 1 75 ? 0.762 -0.255 -10.998 1.00 80.56 75 VAL A CA 1
ATOM 579 C C . VAL A 1 75 ? 1.231 -0.423 -9.554 1.00 80.56 75 VAL A C 1
ATOM 581 O O . VAL A 1 75 ? 0.478 -0.116 -8.629 1.00 80.56 75 VAL A O 1
ATOM 584 N N . SER A 1 76 ? 2.473 -0.878 -9.337 1.00 80.44 76 SER A N 1
ATOM 585 C CA . SER A 1 76 ? 3.038 -0.942 -7.987 1.00 80.44 76 SER A CA 1
ATOM 586 C C . SER A 1 76 ? 3.185 0.426 -7.345 1.00 80.44 76 SER A C 1
ATOM 588 O O . SER A 1 76 ? 2.826 0.557 -6.175 1.00 80.44 76 SER A O 1
ATOM 590 N N . SER A 1 77 ? 3.611 1.426 -8.124 1.00 80.62 77 SER A N 1
ATOM 591 C CA . SER A 1 77 ? 3.664 2.818 -7.680 1.00 80.62 77 SER A CA 1
ATOM 592 C C . SER A 1 77 ? 2.296 3.286 -7.192 1.00 80.62 77 SER A C 1
ATOM 594 O O . SER A 1 77 ? 2.172 3.679 -6.038 1.00 80.62 77 SER A O 1
ATOM 596 N N . LEU A 1 78 ? 1.239 3.142 -7.997 1.00 80.81 78 LEU A N 1
ATOM 597 C CA . LEU A 1 78 ? -0.107 3.598 -7.633 1.00 80.81 78 LEU A CA 1
ATOM 598 C C . LEU A 1 78 ? -0.656 2.874 -6.396 1.00 80.81 78 LEU A C 1
ATOM 600 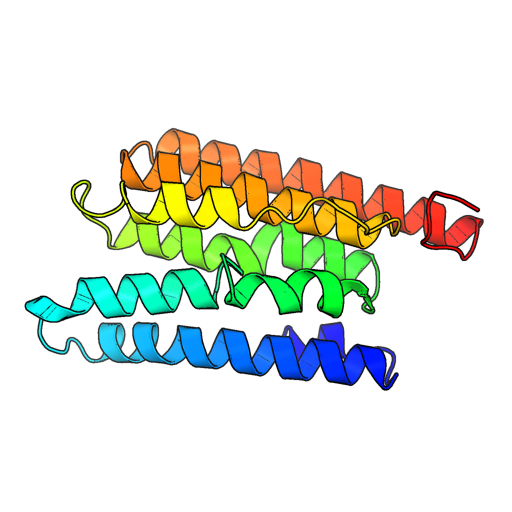O O . LEU A 1 78 ? -1.088 3.500 -5.429 1.00 80.81 78 LEU A O 1
ATOM 604 N N . LEU A 1 79 ? -0.642 1.543 -6.405 1.00 77.81 79 LEU A N 1
ATOM 605 C CA . LEU A 1 79 ? -1.353 0.760 -5.394 1.00 77.81 79 LEU A CA 1
ATOM 606 C C . LEU A 1 79 ? -0.650 0.747 -4.022 1.00 77.81 79 LEU A C 1
ATOM 608 O O . LEU A 1 79 ? -1.341 0.635 -3.010 1.00 77.81 79 LEU A O 1
ATOM 612 N N . HIS A 1 80 ? 0.681 0.891 -3.959 1.00 72.38 80 HIS A N 1
ATOM 613 C CA . HIS A 1 80 ? 1.428 0.917 -2.688 1.00 72.38 80 HIS A CA 1
ATOM 614 C C . HIS A 1 80 ? 1.771 2.312 -2.167 1.00 72.38 80 HIS A C 1
ATOM 616 O O . HIS A 1 80 ? 2.065 2.440 -0.982 1.00 72.38 80 HIS A O 1
ATOM 622 N N . SER A 1 81 ? 1.728 3.351 -3.005 1.00 66.88 81 SER A N 1
ATOM 623 C CA . SER A 1 81 ? 1.932 4.724 -2.527 1.00 66.88 81 SER A CA 1
ATOM 624 C C . SER A 1 81 ? 0.674 5.321 -1.900 1.00 66.88 81 SER A C 1
ATOM 626 O O . SER A 1 81 ? 0.784 6.004 -0.887 1.00 66.88 81 SER A O 1
ATOM 628 N N . SER A 1 82 ? -0.508 5.075 -2.483 1.00 65.50 82 SER A N 1
ATOM 629 C CA . SER A 1 82 ? -1.656 5.966 -2.254 1.00 65.50 82 SER A CA 1
ATOM 630 C C . SER A 1 82 ? -2.973 5.298 -1.860 1.00 65.50 82 SER A C 1
ATOM 632 O O . SER A 1 82 ? -3.767 5.931 -1.175 1.00 65.50 82 SER A O 1
ATOM 634 N N . THR A 1 83 ? -3.247 4.050 -2.255 1.00 70.12 83 THR A N 1
ATOM 635 C CA . THR A 1 83 ? -4.641 3.548 -2.236 1.00 70.12 83 THR A CA 1
ATOM 636 C C . THR A 1 83 ? -4.874 2.341 -1.342 1.00 70.12 83 THR A C 1
ATOM 638 O O . THR A 1 83 ? -5.683 2.390 -0.421 1.00 70.12 83 THR A O 1
ATOM 641 N N . MET A 1 84 ? -4.203 1.226 -1.614 1.00 66.75 84 MET A N 1
ATOM 642 C CA . MET A 1 84 ? -4.625 -0.059 -1.056 1.00 66.75 84 MET A CA 1
ATOM 643 C C . MET A 1 84 ? -4.290 -0.197 0.424 1.00 66.75 84 MET A C 1
ATOM 645 O O . MET A 1 84 ? -5.038 -0.777 1.200 1.00 66.75 84 MET A O 1
ATOM 649 N N . VAL A 1 85 ? -3.152 0.367 0.792 1.00 63.62 85 VAL A N 1
ATOM 650 C CA . VAL A 1 85 ? -2.478 0.067 2.043 1.00 63.62 85 VAL A CA 1
ATOM 651 C C . VAL A 1 85 ? -2.775 1.137 3.112 1.00 63.62 85 VAL A C 1
ATOM 653 O O . VAL A 1 85 ? -2.843 0.846 4.303 1.00 63.62 85 VAL A O 1
ATOM 656 N N . VAL A 1 86 ? -3.075 2.363 2.670 1.00 66.88 86 VAL A N 1
ATOM 657 C CA . VAL A 1 86 ? -3.453 3.510 3.517 1.00 66.88 86 VAL A CA 1
ATOM 658 C C . VAL A 1 86 ? -4.901 3.407 4.020 1.00 66.88 86 VAL A C 1
ATOM 660 O O . VAL A 1 86 ? -5.230 3.958 5.067 1.00 66.88 86 VAL A O 1
ATOM 663 N N . ALA A 1 87 ? -5.764 2.646 3.338 1.00 70.25 87 ALA A N 1
ATOM 664 C CA . ALA A 1 87 ? -7.166 2.473 3.727 1.00 70.25 87 ALA A CA 1
ATOM 665 C C . ALA A 1 87 ? -7.336 1.915 5.156 1.00 70.25 87 ALA A C 1
ATOM 667 O O . ALA A 1 87 ? -8.249 2.321 5.872 1.00 70.25 87 ALA A O 1
ATOM 668 N N . GLY A 1 88 ? -6.433 1.032 5.602 1.00 72.31 88 GLY A N 1
ATOM 669 C CA . GLY A 1 88 ? -6.436 0.536 6.984 1.00 72.31 88 GLY A CA 1
ATOM 670 C C . GLY A 1 88 ? -6.044 1.609 8.006 1.00 72.31 88 GLY A C 1
ATOM 671 O O . GLY A 1 88 ? -6.651 1.687 9.069 1.00 72.31 88 GLY A O 1
ATOM 672 N N . VAL A 1 89 ? -5.089 2.480 7.661 1.00 71.94 89 VAL A N 1
ATOM 673 C CA . VAL A 1 89 ? -4.687 3.623 8.502 1.00 71.94 89 VAL A CA 1
ATOM 674 C C . VAL A 1 89 ? -5.840 4.605 8.669 1.00 71.94 89 VAL A C 1
ATOM 676 O O . VAL A 1 89 ? -6.114 5.074 9.769 1.00 71.94 89 VAL A O 1
ATOM 679 N N . PHE A 1 90 ? -6.567 4.864 7.585 1.00 76.44 90 PHE A N 1
ATOM 680 C CA . PHE A 1 90 ? -7.736 5.731 7.611 1.00 76.44 90 PHE A CA 1
ATOM 681 C C . PHE A 1 90 ? -8.861 5.191 8.506 1.00 76.44 90 PHE A C 1
ATOM 683 O O . PHE A 1 90 ? -9.443 5.954 9.273 1.00 76.44 90 PHE A O 1
ATOM 690 N N . LEU A 1 91 ? -9.121 3.878 8.473 1.00 74.69 91 LEU A N 1
ATOM 691 C CA . LEU A 1 91 ? -10.110 3.245 9.354 1.00 74.69 91 LEU A CA 1
ATOM 692 C C . LEU A 1 91 ? -9.761 3.402 10.840 1.00 74.69 91 LEU A C 1
ATOM 694 O O . LEU A 1 91 ? -10.658 3.644 11.644 1.00 74.69 91 LEU A O 1
ATOM 698 N N . ILE A 1 92 ? -8.475 3.322 11.203 1.00 70.75 92 ILE A N 1
ATOM 699 C CA . ILE A 1 92 ? -8.041 3.591 12.582 1.00 70.75 92 ILE A CA 1
ATOM 700 C C . ILE A 1 92 ? -8.350 5.026 12.983 1.00 70.75 92 ILE A C 1
ATOM 702 O O . ILE A 1 92 ? -8.907 5.231 14.055 1.00 70.75 92 ILE A O 1
ATOM 706 N N . MET A 1 93 ? -8.035 6.000 12.127 1.00 71.44 93 MET A N 1
ATOM 707 C CA . MET A 1 93 ? -8.276 7.411 12.443 1.00 71.44 93 MET A CA 1
ATOM 708 C C . MET A 1 93 ? -9.756 7.732 12.680 1.00 71.44 93 MET A C 1
ATOM 710 O O . MET A 1 93 ? -10.058 8.677 13.399 1.00 71.44 93 MET A O 1
ATOM 714 N N . MET A 1 94 ? -10.670 6.977 12.065 1.00 71.88 94 MET A N 1
ATOM 715 C CA . MET A 1 94 ? -12.109 7.201 12.208 1.00 71.88 94 MET A CA 1
ATOM 716 C C . MET A 1 94 ? -12.715 6.536 13.436 1.00 71.88 94 MET A C 1
ATOM 718 O O . MET A 1 94 ? -13.627 7.105 14.029 1.00 71.88 94 MET A O 1
ATOM 722 N N . TYR A 1 95 ? -12.262 5.328 13.774 1.00 68.94 95 TYR A N 1
ATOM 723 C CA . TYR A 1 95 ? -12.974 4.503 14.742 1.00 68.94 95 TYR A CA 1
ATOM 724 C C . TYR A 1 95 ? -12.226 4.307 16.050 1.00 68.94 95 TYR A C 1
ATOM 726 O O . TYR A 1 95 ? -12.901 4.184 17.052 1.00 68.94 95 TYR A O 1
ATOM 734 N N . MET A 1 96 ? -10.892 4.273 16.099 1.00 63.34 96 MET A N 1
ATOM 735 C CA . MET A 1 96 ? -10.179 3.780 17.287 1.00 63.34 96 MET A CA 1
ATOM 736 C C . MET A 1 96 ? -10.030 4.813 18.410 1.00 63.34 96 MET A C 1
ATOM 738 O O . MET A 1 96 ? -9.411 5.859 18.232 1.00 63.34 96 MET A O 1
ATOM 742 N N . GLU A 1 97 ? -10.510 4.457 19.606 1.00 59.97 97 GLU A N 1
ATOM 743 C CA . GLU A 1 97 ? -10.131 5.123 20.855 1.00 59.97 97 GLU A CA 1
ATOM 744 C C . GLU A 1 97 ? -8.742 4.651 21.337 1.00 59.97 97 GLU A C 1
ATOM 746 O O . GLU A 1 97 ? -8.349 3.495 21.170 1.00 59.97 97 GLU A O 1
ATOM 751 N N . PHE A 1 98 ? -7.998 5.573 21.955 1.00 53.16 98 PHE A N 1
ATOM 752 C CA . PHE A 1 98 ? -6.569 5.508 22.314 1.00 53.16 98 PHE A CA 1
ATOM 753 C C . PHE A 1 98 ? -6.069 4.247 23.058 1.00 53.16 98 PHE A C 1
ATOM 755 O O . PHE A 1 98 ? -4.863 4.005 23.113 1.00 53.16 98 PHE A O 1
ATOM 762 N N . SER A 1 99 ? -6.938 3.468 23.704 1.00 51.53 99 S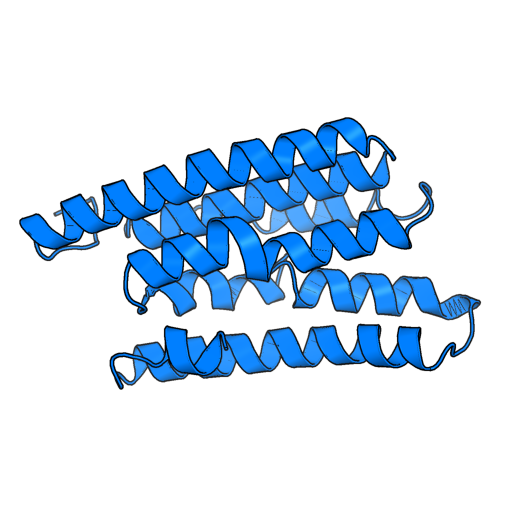ER A N 1
ATOM 763 C CA . SER A 1 99 ? -6.541 2.622 24.841 1.00 51.53 99 SER A CA 1
ATOM 764 C C . SER A 1 99 ? -6.097 1.191 24.505 1.00 51.53 99 SER A C 1
ATOM 766 O O . SER A 1 99 ? -5.502 0.540 25.362 1.00 51.53 99 SER A O 1
ATOM 768 N N . LEU A 1 100 ? -6.323 0.681 23.287 1.00 53.66 100 LEU A N 1
ATOM 769 C CA . LEU A 1 100 ? -6.180 -0.763 23.000 1.00 53.66 100 LEU A CA 1
ATOM 770 C C . LEU A 1 100 ? -5.095 -1.150 21.981 1.00 53.66 100 LEU A C 1
ATOM 772 O O . LEU A 1 100 ? -4.904 -2.335 21.712 1.00 53.66 100 LEU A O 1
ATOM 776 N N . PHE A 1 101 ? -4.344 -0.193 21.427 1.00 55.31 101 PHE A N 1
ATOM 777 C CA . PHE A 1 101 ? -3.441 -0.476 20.301 1.00 55.31 101 PHE A CA 1
ATOM 778 C C . PHE A 1 101 ? -1.972 -0.760 20.680 1.00 55.31 101 PHE A C 1
ATOM 780 O O . PHE A 1 101 ? -1.215 -1.263 19.849 1.00 55.31 101 PHE A O 1
ATOM 787 N N . LEU A 1 102 ? -1.554 -0.501 21.927 1.00 52.19 102 LEU A N 1
ATOM 788 C CA . LEU A 1 102 ? -0.178 -0.758 22.389 1.00 52.19 102 LEU A CA 1
ATOM 789 C C . LEU A 1 102 ? 0.317 -2.218 22.235 1.00 52.19 102 LEU A C 1
ATOM 791 O O . LEU A 1 102 ? 1.490 -2.390 21.908 1.00 52.19 102 LEU A O 1
ATOM 795 N N . PRO A 1 103 ? -0.499 -3.279 22.412 1.00 53.34 103 PRO A N 1
ATOM 796 C CA . PRO A 1 103 ? -0.022 -4.647 22.190 1.00 53.34 103 PRO A CA 1
ATOM 797 C C . PRO A 1 103 ? 0.002 -5.059 20.706 1.00 53.34 103 PRO A C 1
ATOM 799 O O . PRO A 1 103 ? 0.811 -5.906 20.326 1.00 53.34 103 PRO A O 1
ATOM 802 N N . LEU A 1 104 ? -0.821 -4.453 19.836 1.00 53.81 104 LEU A N 1
ATOM 803 C CA . LEU A 1 104 ? -0.818 -4.763 18.397 1.00 53.81 104 LEU A CA 1
ATOM 804 C C . LEU A 1 104 ? 0.443 -4.236 17.700 1.00 53.81 104 LEU A C 1
ATOM 806 O O . LEU A 1 104 ? 0.975 -4.881 16.799 1.00 53.81 104 LEU A O 1
ATOM 810 N N . THR A 1 105 ? 0.957 -3.084 18.125 1.00 54.66 105 THR A N 1
ATOM 811 C CA . THR A 1 105 ? 2.118 -2.433 17.501 1.00 54.66 105 THR A CA 1
ATOM 812 C C . THR A 1 105 ? 3.423 -3.203 17.731 1.00 54.66 105 THR A C 1
ATOM 814 O O . THR A 1 105 ? 4.248 -3.290 16.819 1.00 54.66 105 THR A O 1
ATOM 817 N N . ALA A 1 106 ? 3.579 -3.845 18.894 1.00 51.38 106 ALA A N 1
ATOM 818 C CA . ALA A 1 106 ? 4.725 -4.703 19.213 1.00 51.38 106 ALA A CA 1
ATOM 819 C C . ALA A 1 106 ? 4.754 -6.004 18.382 1.00 51.38 106 ALA A C 1
ATOM 821 O O . ALA A 1 106 ? 5.817 -6.441 17.943 1.00 51.38 106 ALA A O 1
ATOM 822 N N . ILE A 1 107 ? 3.588 -6.597 18.098 1.00 53.16 107 ILE A N 1
ATOM 823 C CA . ILE A 1 107 ? 3.464 -7.824 17.288 1.00 53.16 107 ILE A CA 1
ATOM 824 C C . ILE A 1 107 ? 3.705 -7.530 15.799 1.00 53.16 107 ILE A C 1
ATOM 826 O O . ILE A 1 107 ? 4.276 -8.347 15.074 1.00 53.16 107 ILE A O 1
ATOM 830 N N . VAL A 1 108 ? 3.327 -6.337 15.336 1.00 53.19 108 VAL A N 1
ATOM 831 C CA . VAL A 1 108 ? 3.548 -5.907 13.951 1.00 53.19 108 VAL A CA 1
ATOM 832 C C . VAL A 1 108 ? 5.029 -5.579 13.693 1.00 53.19 108 VAL A C 1
ATOM 834 O O . VAL A 1 108 ? 5.537 -5.927 12.626 1.00 53.19 108 VAL A O 1
ATOM 837 N N . LEU A 1 109 ? 5.762 -5.022 14.666 1.00 51.88 109 LEU A N 1
ATOM 838 C CA . LEU A 1 109 ? 7.221 -4.826 14.569 1.00 51.88 109 LEU A CA 1
ATOM 839 C C . LEU A 1 109 ? 7.997 -6.147 14.391 1.00 51.88 109 LEU A C 1
ATOM 841 O O . LEU A 1 109 ? 8.985 -6.178 13.660 1.00 51.88 109 LEU A O 1
ATOM 845 N N . MET A 1 110 ? 7.516 -7.250 14.977 1.00 50.44 110 MET A N 1
ATOM 846 C CA . MET A 1 110 ? 8.115 -8.587 14.831 1.00 50.44 110 MET A CA 1
ATOM 847 C C . MET A 1 110 ? 7.889 -9.227 13.449 1.00 50.44 110 MET A C 1
ATOM 849 O O . MET A 1 110 ? 8.521 -10.228 13.125 1.00 50.44 110 MET A O 1
ATOM 853 N N . SER A 1 111 ? 7.017 -8.661 12.603 1.00 50.59 111 SER A N 1
ATOM 854 C CA . SER A 1 111 ? 6.734 -9.201 11.261 1.00 50.59 111 SER A CA 1
ATOM 855 C C . SER A 1 111 ? 7.732 -8.788 10.174 1.00 50.59 111 SER A C 1
ATOM 857 O O . SER A 1 111 ? 7.594 -9.197 9.020 1.00 50.59 111 SER A O 1
ATOM 859 N N . LEU A 1 112 ? 8.760 -8.010 10.519 1.00 53.56 112 LEU A N 1
ATOM 860 C CA . LEU A 1 112 ? 9.804 -7.595 9.586 1.00 53.56 112 LEU A CA 1
ATOM 861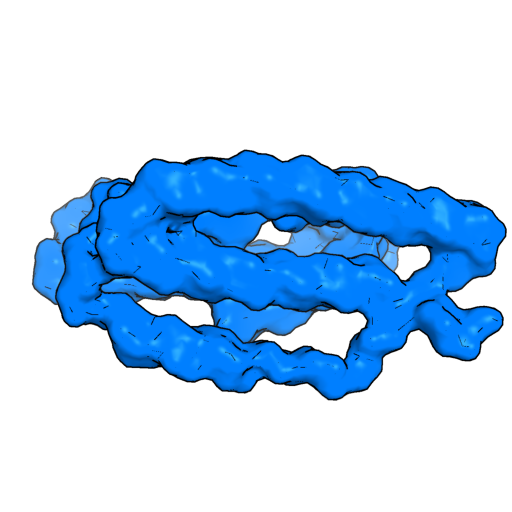 C C . LEU A 1 112 ? 10.832 -8.712 9.374 1.00 53.56 112 LEU A C 1
ATOM 863 O O . LEU A 1 112 ? 11.971 -8.642 9.826 1.00 53.56 112 LEU A O 1
ATOM 867 N N . TYR A 1 113 ? 10.433 -9.734 8.617 1.00 55.53 113 TYR A N 1
ATOM 868 C CA . TYR A 1 113 ? 11.368 -10.638 7.950 1.00 55.53 113 TYR A CA 1
ATOM 869 C C . TYR A 1 113 ? 12.101 -9.854 6.847 1.00 55.53 113 TYR A C 1
ATOM 871 O O . TYR A 1 113 ? 11.703 -9.826 5.684 1.00 55.53 113 TYR A O 1
ATOM 879 N N . LEU A 1 114 ? 13.163 -9.151 7.242 1.00 50.84 114 LEU A N 1
ATOM 880 C CA . LEU A 1 114 ? 14.073 -8.433 6.344 1.00 50.84 114 LEU A CA 1
ATOM 881 C C . LEU A 1 114 ? 15.119 -9.351 5.692 1.00 50.84 114 LEU A C 1
ATOM 883 O O . LEU A 1 114 ? 15.935 -8.888 4.899 1.00 50.84 114 LEU A O 1
ATOM 887 N N . SER A 1 115 ? 15.123 -10.649 5.984 1.00 49.50 115 SER A N 1
ATOM 888 C CA . SER A 1 115 ? 16.130 -11.563 5.455 1.00 49.50 115 SER A CA 1
ATOM 889 C C . SER A 1 115 ? 15.664 -12.232 4.159 1.00 49.50 115 SER A C 1
ATOM 891 O O . SER A 1 115 ? 14.787 -13.090 4.156 1.00 49.50 115 SER A O 1
ATOM 893 N N . GLY A 1 116 ? 16.304 -11.864 3.044 1.00 56.59 116 GLY A N 1
ATOM 894 C CA . GLY A 1 116 ? 16.405 -12.743 1.871 1.00 56.59 116 GLY A CA 1
ATOM 895 C C . GLY A 1 116 ? 15.805 -12.244 0.557 1.00 56.59 116 GLY A C 1
ATOM 896 O O . GLY A 1 116 ? 15.877 -12.974 -0.428 1.00 56.59 116 GLY A O 1
ATOM 897 N N . TRP A 1 117 ? 15.249 -11.031 0.493 1.00 66.94 117 TRP A N 1
ATOM 898 C CA . TRP A 1 117 ? 14.739 -10.480 -0.769 1.00 66.94 117 TRP A CA 1
ATOM 899 C C . TRP A 1 117 ? 15.767 -9.556 -1.419 1.00 66.94 117 TRP A C 1
ATOM 901 O O . TRP A 1 117 ? 16.108 -8.516 -0.863 1.00 66.94 117 TRP A O 1
ATOM 911 N N . TYR A 1 118 ? 16.227 -9.925 -2.613 1.00 80.12 118 TYR A N 1
ATOM 912 C CA . TYR A 1 118 ? 17.186 -9.138 -3.401 1.00 80.12 118 TYR A CA 1
ATOM 913 C C . TYR A 1 118 ? 16.521 -8.327 -4.520 1.00 80.12 118 TYR A C 1
ATOM 915 O O . TYR A 1 118 ? 17.164 -7.510 -5.170 1.00 80.12 118 TYR A O 1
ATOM 923 N N . ASP A 1 119 ? 15.206 -8.488 -4.688 1.00 84.25 119 ASP A N 1
ATOM 924 C CA . ASP A 1 119 ? 14.413 -7.746 -5.662 1.00 84.25 119 ASP A CA 1
ATOM 925 C C . ASP A 1 119 ? 14.136 -6.308 -5.204 1.00 84.25 119 ASP A C 1
ATOM 927 O O . ASP A 1 119 ? 13.443 -6.088 -4.202 1.00 84.25 119 ASP A O 1
ATOM 931 N N . GLY A 1 120 ? 14.542 -5.320 -6.006 1.00 82.62 120 GLY A N 1
ATOM 932 C CA . GLY A 1 120 ? 14.354 -3.899 -5.686 1.00 82.62 120 GLY A CA 1
ATOM 933 C C . GLY A 1 120 ? 12.892 -3.520 -5.403 1.00 82.62 120 GLY A C 1
ATOM 934 O O . GLY A 1 120 ? 12.592 -2.859 -4.408 1.00 82.62 120 GLY A O 1
ATOM 935 N N . LYS A 1 121 ? 11.943 -4.016 -6.211 1.00 85.12 121 LYS A N 1
ATOM 936 C CA . LYS A 1 121 ? 10.499 -3.783 -5.998 1.00 85.12 121 LYS A CA 1
ATOM 937 C C . LYS A 1 121 ? 9.993 -4.341 -4.664 1.00 85.12 121 LYS A C 1
ATOM 939 O O . LYS A 1 121 ? 9.203 -3.680 -3.992 1.00 85.12 121 LYS A O 1
ATOM 944 N N . LYS A 1 122 ? 10.439 -5.541 -4.274 1.00 84.62 122 LYS A N 1
ATOM 945 C CA . LYS A 1 122 ? 10.012 -6.186 -3.020 1.00 84.62 122 LYS A CA 1
ATOM 946 C C . LYS A 1 122 ? 10.580 -5.452 -1.809 1.00 84.62 122 LYS A C 1
ATOM 948 O O . LYS A 1 122 ? 9.856 -5.265 -0.837 1.00 84.62 122 LYS A O 1
ATOM 953 N N . ILE A 1 123 ? 11.813 -4.949 -1.898 1.00 84.25 123 ILE A N 1
ATOM 954 C CA . ILE A 1 123 ? 12.418 -4.102 -0.859 1.00 84.25 123 ILE A CA 1
ATOM 955 C C . ILE A 1 123 ? 11.609 -2.812 -0.677 1.00 84.25 123 ILE A C 1
ATOM 957 O O . ILE A 1 123 ? 11.235 -2.468 0.447 1.00 84.25 123 ILE A O 1
ATOM 961 N N . VAL A 1 124 ? 11.262 -2.123 -1.772 1.00 86.56 124 VAL A N 1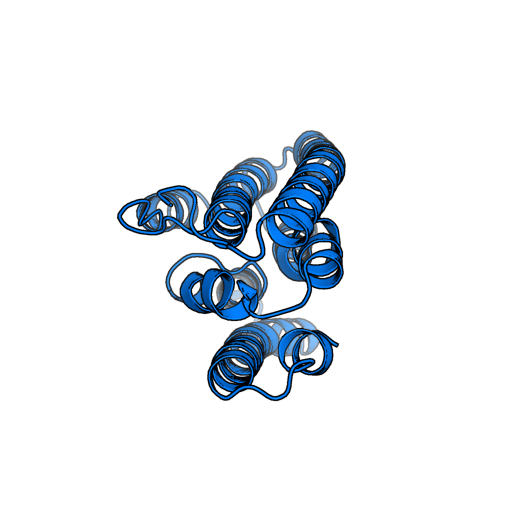
ATOM 962 C CA . VAL A 1 124 ? 10.421 -0.917 -1.692 1.00 86.56 124 VAL A CA 1
ATOM 963 C C . VAL A 1 124 ? 9.051 -1.258 -1.095 1.00 86.56 124 VAL A C 1
ATOM 965 O O . VAL A 1 124 ? 8.582 -0.539 -0.215 1.00 86.56 124 VAL A O 1
ATOM 968 N N . ALA A 1 125 ? 8.437 -2.379 -1.472 1.00 82.12 125 ALA A N 1
ATOM 969 C CA . ALA A 1 125 ? 7.168 -2.824 -0.901 1.00 82.12 125 ALA A CA 1
ATOM 970 C C . ALA A 1 125 ? 7.244 -3.095 0.607 1.00 82.12 125 ALA A C 1
ATOM 972 O O . ALA A 1 125 ? 6.424 -2.583 1.363 1.00 82.12 125 ALA A O 1
ATOM 973 N N . LEU A 1 126 ? 8.252 -3.833 1.070 1.00 79.38 126 LEU A N 1
ATOM 974 C CA . LEU A 1 126 ? 8.465 -4.100 2.497 1.00 79.38 126 LEU A CA 1
ATOM 975 C C . LEU A 1 126 ? 8.735 -2.811 3.273 1.00 79.38 126 LEU A C 1
ATOM 977 O O . LEU A 1 126 ? 8.242 -2.620 4.378 1.00 79.38 126 LEU A O 1
ATOM 981 N N . SER A 1 127 ? 9.438 -1.856 2.671 1.00 80.94 127 SER A N 1
ATOM 982 C CA . SER A 1 127 ? 9.611 -0.555 3.306 1.00 80.94 127 SER A CA 1
ATOM 983 C C . SER A 1 127 ? 8.283 0.205 3.470 1.00 80.94 127 SER A C 1
ATOM 985 O O . SER A 1 127 ? 8.206 1.064 4.344 1.00 80.94 127 SER A O 1
ATOM 987 N N . THR A 1 128 ? 7.235 -0.087 2.679 1.00 82.88 128 THR A N 1
ATOM 988 C CA . THR A 1 128 ? 5.887 0.466 2.920 1.00 82.88 128 THR A CA 1
ATOM 989 C C . THR A 1 128 ? 5.241 -0.147 4.152 1.00 82.88 128 THR A C 1
ATOM 991 O O . THR A 1 128 ? 4.706 0.606 4.959 1.00 82.88 128 THR A O 1
ATOM 994 N N . SER A 1 129 ? 5.358 -1.465 4.364 1.00 77.62 129 SER A N 1
ATOM 995 C CA . SER A 1 129 ? 4.735 -2.111 5.524 1.00 77.62 129 SER A CA 1
ATOM 996 C C . SER A 1 129 ? 5.262 -1.530 6.834 1.00 77.62 129 SER A C 1
ATOM 998 O O . SER A 1 129 ? 4.458 -1.200 7.697 1.00 77.62 129 SER A O 1
ATOM 1000 N N . VAL A 1 130 ? 6.576 -1.273 6.927 1.00 77.88 130 VAL A N 1
ATOM 1001 C CA . VAL A 1 130 ? 7.215 -0.586 8.069 1.00 77.88 130 VAL A CA 1
ATOM 1002 C C . VAL A 1 130 ? 6.591 0.787 8.339 1.00 77.88 130 VAL A C 1
ATOM 1004 O O . VAL A 1 130 ? 6.251 1.099 9.478 1.00 77.88 130 VAL A O 1
ATOM 1007 N N . HIS A 1 131 ? 6.439 1.620 7.303 1.00 81.69 131 HIS A N 1
ATOM 1008 C CA . HIS A 1 131 ? 5.938 2.989 7.469 1.00 81.69 131 HIS A CA 1
ATOM 1009 C C . HIS A 1 131 ? 4.472 3.003 7.898 1.00 81.69 131 HIS A C 1
ATOM 1011 O O . HIS A 1 131 ? 4.078 3.861 8.681 1.00 81.69 131 HIS A O 1
ATOM 1017 N N . LEU A 1 132 ? 3.675 2.025 7.465 1.00 78.88 132 LEU A N 1
ATOM 1018 C CA . LEU A 1 132 ? 2.316 1.881 7.978 1.00 78.88 132 LEU A CA 1
ATOM 1019 C C . LEU A 1 132 ? 2.324 1.598 9.465 1.00 78.8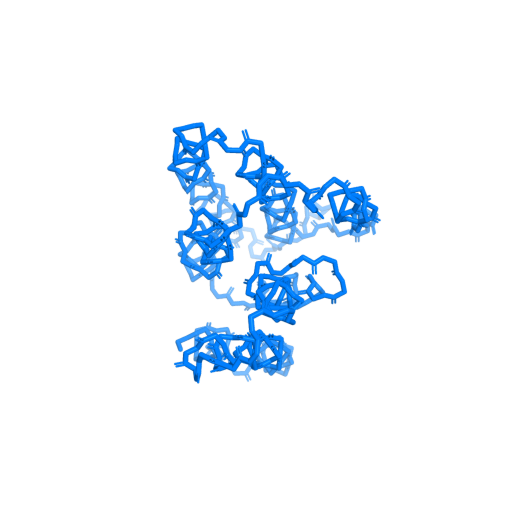8 132 LEU A C 1
ATOM 1021 O O . LEU A 1 132 ? 1.562 2.235 10.168 1.00 78.88 132 LEU A O 1
ATOM 1025 N N . VAL A 1 133 ? 3.178 0.694 9.961 1.00 77.69 133 VAL A N 1
ATOM 1026 C CA . VAL A 1 133 ? 3.249 0.411 11.406 1.00 77.69 133 VAL A CA 1
ATOM 1027 C C . VAL A 1 133 ? 3.446 1.707 12.187 1.00 77.69 133 VAL A C 1
ATOM 1029 O O . VAL A 1 133 ? 2.751 1.942 13.171 1.00 77.69 133 VAL A O 1
ATOM 1032 N N . VAL A 1 134 ? 4.334 2.577 11.697 1.00 79.06 134 VAL A N 1
ATOM 1033 C CA . VAL A 1 134 ? 4.587 3.898 12.284 1.00 79.06 134 VAL A CA 1
ATOM 1034 C C . VAL A 1 134 ? 3.345 4.788 12.210 1.00 79.06 134 VAL A C 1
ATOM 1036 O O . VAL A 1 134 ? 2.944 5.352 13.225 1.00 79.06 134 VAL A O 1
ATOM 1039 N N . MET A 1 135 ? 2.685 4.885 11.052 1.00 82.50 135 MET A N 1
ATOM 1040 C CA . MET A 1 135 ? 1.436 5.651 10.917 1.00 82.50 135 MET A CA 1
ATOM 1041 C C . MET A 1 135 ? 0.336 5.129 11.854 1.00 82.50 135 MET A C 1
ATOM 1043 O O . MET A 1 135 ? -0.407 5.920 12.428 1.00 82.50 135 MET A O 1
ATOM 1047 N N . MET A 1 136 ? 0.255 3.813 12.048 1.00 76.38 136 MET A N 1
ATOM 1048 C CA . MET A 1 136 ? -0.709 3.174 12.941 1.00 76.38 136 MET A CA 1
ATOM 1049 C C . MET A 1 136 ? -0.400 3.456 14.407 1.00 76.38 136 MET A C 1
ATOM 1051 O O . MET A 1 136 ? -1.316 3.740 15.172 1.00 76.38 136 MET A O 1
ATOM 1055 N N . MET A 1 137 ? 0.878 3.444 14.798 1.00 75.50 137 MET A N 1
ATOM 1056 C CA . MET A 1 137 ? 1.307 3.873 16.132 1.00 75.50 137 MET A CA 1
ATOM 1057 C C . MET A 1 137 ? 0.940 5.338 16.388 1.00 75.50 137 MET A C 1
ATOM 1059 O O . MET A 1 137 ? 0.365 5.652 17.425 1.00 75.50 137 MET A O 1
ATOM 1063 N N . CYS A 1 138 ? 1.220 6.235 15.439 1.00 78.81 138 CYS A N 1
ATOM 1064 C CA . CYS A 1 138 ? 0.857 7.647 15.565 1.00 78.81 138 CYS A CA 1
ATOM 1065 C C . CYS A 1 138 ? -0.666 7.850 15.624 1.00 78.81 138 CYS A C 1
ATOM 1067 O O . CYS A 1 138 ? -1.136 8.667 16.412 1.00 78.81 138 CYS A O 1
ATOM 1069 N N . GLY A 1 139 ? -1.433 7.095 14.831 1.00 77.25 139 GLY A N 1
ATOM 1070 C CA . GLY A 1 139 ? -2.897 7.131 14.843 1.00 77.25 139 GLY A CA 1
ATOM 1071 C C . GLY A 1 139 ? -3.483 6.633 16.160 1.00 77.25 139 GLY A C 1
ATOM 1072 O O . GLY A 1 139 ? -4.395 7.255 16.689 1.00 77.25 139 GLY A O 1
ATOM 1073 N N . ALA A 1 140 ? -2.904 5.581 16.739 1.00 73.31 140 ALA A N 1
ATOM 1074 C CA . ALA A 1 140 ? -3.291 5.075 18.052 1.00 73.31 140 ALA A CA 1
ATOM 1075 C C . ALA A 1 140 ? -3.007 6.058 19.197 1.00 73.31 140 ALA A C 1
ATOM 1077 O O . ALA A 1 140 ? -3.754 6.107 20.167 1.00 73.31 140 ALA A O 1
ATOM 1078 N N . LEU A 1 141 ? -1.948 6.862 19.072 1.00 75.38 141 LEU A N 1
ATOM 1079 C CA . LEU A 1 141 ? -1.649 7.975 19.978 1.00 75.38 141 LEU A CA 1
ATOM 1080 C C . LEU A 1 141 ? -2.479 9.235 19.658 1.00 75.38 141 LEU A C 1
ATOM 1082 O O . LEU A 1 141 ? -2.156 10.314 20.152 1.00 75.38 141 LEU A O 1
ATOM 1086 N N . GLY A 1 142 ? -3.492 9.130 18.789 1.00 76.44 142 GLY A N 1
ATOM 1087 C CA . GLY A 1 142 ? -4.363 10.222 18.335 1.00 76.44 142 GLY A CA 1
ATOM 1088 C C . GLY A 1 142 ? -3.637 11.416 17.724 1.00 76.44 142 GLY A C 1
ATOM 1089 O O . GLY A 1 142 ? -4.185 12.516 17.654 1.00 76.44 142 GLY A O 1
ATOM 1090 N N . LEU A 1 143 ? -2.407 11.220 17.243 1.00 82.56 143 LEU A N 1
ATOM 1091 C CA . LEU A 1 143 ? -1.611 12.242 16.570 1.00 82.56 143 LEU A CA 1
ATOM 1092 C C . LEU A 1 143 ? -2.030 12.363 15.096 1.00 82.56 143 LEU A C 1
ATOM 1094 O O . LEU A 1 143 ? -1.210 12.229 14.185 1.00 82.56 143 LEU A O 1
ATOM 1098 N N . TYR A 1 144 ? -3.317 12.612 14.843 1.00 83.25 144 TYR A N 1
ATOM 1099 C CA . TYR A 1 144 ? -3.912 12.544 13.502 1.00 83.25 144 TYR A CA 1
ATOM 1100 C C . TYR A 1 144 ? -3.250 13.489 12.490 1.00 83.25 144 TYR A C 1
ATOM 1102 O O . TYR A 1 144 ? -3.030 13.106 11.343 1.00 83.25 144 TYR A O 1
ATOM 1110 N N . GLY A 1 145 ? -2.847 14.693 12.915 1.00 87.31 145 GLY A N 1
ATOM 1111 C CA . GLY A 1 145 ? -2.123 15.633 12.050 1.00 87.31 145 GLY A CA 1
ATOM 1112 C C . GLY A 1 145 ? -0.786 15.075 11.545 1.00 87.31 145 GLY A C 1
ATOM 1113 O O . GLY A 1 145 ? -0.463 15.213 10.365 1.00 87.31 145 GLY A O 1
ATOM 1114 N N . ILE A 1 146 ? -0.043 14.372 12.411 1.00 88.62 146 ILE A N 1
ATOM 1115 C CA . ILE A 1 146 ? 1.216 13.709 12.041 1.00 88.62 146 ILE A CA 1
ATOM 1116 C C . ILE A 1 146 ? 0.939 12.543 11.091 1.00 88.62 146 ILE A C 1
ATOM 1118 O O . ILE A 1 146 ? 1.671 12.371 10.120 1.00 88.62 146 ILE A O 1
ATOM 1122 N N . VAL A 1 147 ? -0.129 11.771 11.321 1.00 85.56 147 VAL A N 1
ATOM 1123 C CA . VAL A 1 147 ? -0.511 10.655 10.441 1.00 85.56 147 VAL A CA 1
ATOM 1124 C C . VAL A 1 147 ? -0.824 11.145 9.032 1.00 85.56 147 VAL A C 1
ATOM 1126 O O . VAL A 1 147 ? -0.283 10.605 8.070 1.00 85.56 147 VAL A O 1
ATOM 1129 N N . VAL A 1 148 ? -1.642 12.191 8.891 1.00 87.44 148 VAL A N 1
ATOM 1130 C CA . VAL A 1 148 ? -1.988 12.760 7.578 1.00 87.44 148 VAL A CA 1
ATOM 1131 C C . VAL A 1 148 ? -0.741 13.283 6.865 1.00 87.44 148 VAL A C 1
ATOM 1133 O O . VAL A 1 148 ? -0.522 12.968 5.694 1.00 87.44 148 VAL A O 1
ATOM 1136 N N . PHE A 1 149 ? 0.120 14.018 7.572 1.00 91.62 149 PHE A N 1
ATOM 1137 C CA . PHE A 1 149 ? 1.389 14.487 7.016 1.00 91.62 149 PHE A CA 1
ATOM 1138 C C . PHE A 1 149 ? 2.290 13.324 6.565 1.00 91.62 149 PHE A C 1
ATOM 1140 O O . PHE A 1 149 ? 2.857 13.351 5.467 1.00 91.62 149 PHE A O 1
ATOM 1147 N N . HIS A 1 150 ? 2.387 12.270 7.378 1.00 89.56 150 HIS A N 1
ATOM 1148 C CA . HIS A 1 150 ? 3.164 11.077 7.060 1.00 89.56 150 HIS A CA 1
ATOM 1149 C C . HIS A 1 150 ? 2.589 10.350 5.836 1.00 89.56 150 HIS A C 1
ATOM 1151 O O . HIS A 1 150 ? 3.351 9.980 4.950 1.00 89.56 150 HIS A O 1
ATOM 1157 N N . ILE A 1 151 ? 1.266 10.190 5.720 1.00 87.69 151 ILE A N 1
ATOM 1158 C CA . ILE A 1 151 ? 0.617 9.571 4.550 1.00 87.69 151 ILE A CA 1
ATOM 1159 C C . ILE A 1 151 ? 0.995 10.309 3.260 1.00 87.69 151 ILE A C 1
ATOM 1161 O O . ILE A 1 151 ? 1.381 9.671 2.279 1.00 87.69 151 ILE A O 1
ATOM 1165 N N . ILE A 1 152 ? 0.919 11.643 3.264 1.00 89.50 152 ILE A N 1
ATOM 1166 C CA . ILE A 1 152 ? 1.214 12.468 2.085 1.00 89.50 152 ILE A CA 1
ATOM 1167 C C . ILE A 1 152 ? 2.686 12.320 1.687 1.00 89.50 152 ILE A C 1
ATOM 1169 O O . ILE A 1 152 ? 2.995 11.980 0.544 1.00 89.50 152 ILE A O 1
ATOM 1173 N N . THR A 1 153 ? 3.602 12.530 2.634 1.00 91.69 153 THR A N 1
ATOM 1174 C CA . THR A 1 153 ? 5.051 12.445 2.380 1.00 91.69 153 THR A CA 1
ATOM 1175 C C . THR A 1 153 ? 5.482 11.039 1.963 1.00 91.69 153 THR A C 1
ATOM 1177 O O . THR A 1 153 ? 6.215 10.881 0.985 1.00 91.69 153 THR A O 1
ATOM 1180 N N . HIS A 1 154 ? 4.963 10.007 2.628 1.00 88.12 154 HIS A N 1
ATOM 1181 C CA . HIS A 1 154 ? 5.160 8.612 2.248 1.00 88.12 154 HIS A CA 1
ATOM 1182 C C . HIS A 1 154 ? 4.685 8.345 0.818 1.00 88.12 154 HIS A C 1
ATOM 1184 O O . HIS A 1 154 ? 5.411 7.714 0.049 1.00 88.12 154 HIS A O 1
ATOM 1190 N N . GLY A 1 155 ? 3.506 8.846 0.437 1.00 87.94 155 GLY A N 1
ATOM 1191 C CA . GLY A 1 155 ? 2.967 8.699 -0.913 1.00 87.94 155 GLY A CA 1
ATOM 1192 C C . GLY A 1 155 ? 3.940 9.200 -1.981 1.00 87.94 155 GLY A C 1
ATOM 1193 O O . GLY A 1 155 ? 4.284 8.451 -2.898 1.00 87.94 155 GLY A O 1
ATOM 1194 N N . PHE A 1 156 ? 4.464 10.418 -1.819 1.00 90.00 156 PHE A N 1
ATOM 1195 C CA . PHE A 1 156 ? 5.449 10.984 -2.746 1.00 90.00 156 PHE A CA 1
ATOM 1196 C C . PHE A 1 156 ? 6.754 10.178 -2.794 1.00 90.00 156 PHE A C 1
ATOM 1198 O O . PHE A 1 156 ? 7.235 9.851 -3.881 1.00 90.00 156 PHE A O 1
ATOM 1205 N N . ILE A 1 157 ? 7.309 9.814 -1.634 1.00 91.38 157 ILE A N 1
ATOM 1206 C CA . ILE A 1 157 ? 8.593 9.098 -1.542 1.00 91.38 157 ILE A CA 1
ATOM 1207 C C . ILE A 1 157 ? 8.487 7.682 -2.125 1.00 91.38 157 ILE A C 1
ATOM 1209 O O . ILE A 1 157 ? 9.392 7.218 -2.817 1.00 91.38 157 ILE A O 1
ATOM 1213 N N . LYS A 1 158 ? 7.387 6.964 -1.875 1.00 89.12 158 LYS A N 1
ATOM 1214 C CA . LYS A 1 158 ? 7.209 5.616 -2.433 1.00 89.12 158 LYS A CA 1
ATOM 1215 C C . LYS A 1 158 ? 6.906 5.650 -3.920 1.00 89.12 158 LYS A C 1
ATOM 1217 O O . LYS A 1 158 ? 7.409 4.792 -4.642 1.00 89.12 158 LYS A O 1
ATOM 1222 N N . ALA A 1 159 ? 6.128 6.626 -4.387 1.00 89.50 159 ALA A N 1
ATOM 1223 C CA . ALA A 1 159 ? 5.863 6.778 -5.811 1.00 89.50 159 ALA A CA 1
ATOM 1224 C C . ALA A 1 159 ? 7.165 7.011 -6.594 1.00 89.50 159 ALA A C 1
ATOM 1226 O O . ALA A 1 159 ? 7.410 6.316 -7.581 1.00 89.50 159 ALA A O 1
ATOM 1227 N N . SER A 1 160 ? 8.038 7.908 -6.117 1.00 90.69 160 SER A N 1
ATOM 1228 C CA . SER A 1 160 ? 9.342 8.146 -6.747 1.00 90.69 160 SER A CA 1
ATOM 1229 C C . SER A 1 160 ? 10.251 6.913 -6.686 1.00 90.69 160 SER A C 1
ATOM 1231 O O . SER A 1 160 ? 10.842 6.546 -7.700 1.00 90.69 160 SER A O 1
ATOM 1233 N N . ALA A 1 161 ? 10.296 6.200 -5.554 1.00 90.25 161 ALA A N 1
ATOM 1234 C CA . ALA A 1 161 ? 11.084 4.973 -5.418 1.00 90.25 161 ALA A CA 1
ATOM 1235 C C . ALA A 1 161 ? 10.639 3.870 -6.397 1.00 90.25 161 ALA A C 1
ATOM 1237 O O . ALA A 1 161 ? 11.477 3.240 -7.044 1.00 90.25 161 ALA A O 1
ATOM 1238 N N . PHE A 1 162 ? 9.327 3.654 -6.558 1.00 90.25 162 PHE A N 1
ATOM 1239 C CA . PHE A 1 162 ? 8.812 2.671 -7.514 1.00 90.25 162 PHE A CA 1
ATOM 1240 C C . PHE A 1 162 ? 9.084 3.072 -8.966 1.00 90.25 162 PHE A C 1
ATOM 1242 O O . PHE A 1 162 ? 9.450 2.205 -9.762 1.00 90.25 162 PHE A O 1
ATOM 1249 N N . VAL A 1 163 ? 8.960 4.356 -9.314 1.00 90.31 163 VAL A N 1
ATOM 1250 C CA . VAL A 1 163 ? 9.288 4.848 -10.663 1.00 90.31 163 VAL A CA 1
ATOM 1251 C C . VAL A 1 163 ? 10.777 4.662 -10.962 1.00 90.31 163 VAL A C 1
ATOM 1253 O O . VAL A 1 163 ? 11.109 4.105 -12.006 1.00 90.31 163 VAL A O 1
ATOM 1256 N N . ASN A 1 164 ? 11.662 5.006 -10.023 1.00 90.19 164 ASN A N 1
ATOM 1257 C CA . ASN A 1 164 ? 13.107 4.799 -10.166 1.00 90.19 164 ASN A CA 1
ATOM 1258 C C . ASN A 1 164 ? 13.461 3.313 -10.309 1.00 90.19 164 ASN A C 1
ATOM 1260 O O . ASN A 1 164 ? 14.233 2.943 -11.192 1.00 90.19 164 ASN A O 1
ATOM 1264 N N . SER A 1 165 ? 12.840 2.442 -9.504 1.00 89.19 165 SER A N 1
ATOM 1265 C CA . SER A 1 165 ? 13.017 0.991 -9.650 1.00 89.19 165 SER A CA 1
ATOM 1266 C C . SER A 1 165 ? 12.531 0.493 -11.014 1.00 89.19 165 SER A C 1
ATOM 1268 O O . SER A 1 165 ? 13.159 -0.366 -11.622 1.00 89.19 165 SER A O 1
ATOM 1270 N N . GLY A 1 166 ? 11.439 1.063 -11.532 1.00 88.69 166 GLY A N 1
ATOM 1271 C CA . GLY A 1 166 ? 10.908 0.730 -12.846 1.00 88.69 166 GLY A CA 1
ATOM 1272 C C . GLY A 1 166 ? 11.820 1.168 -13.983 1.00 88.69 166 GLY A C 1
ATOM 1273 O O . GLY A 1 166 ? 11.982 0.411 -14.933 1.00 88.69 166 GLY A O 1
ATOM 1274 N N . TRP A 1 167 ? 12.440 2.343 -13.868 1.00 90.81 167 TRP A N 1
ATOM 1275 C CA . TRP A 1 167 ? 13.432 2.828 -14.824 1.00 90.81 167 TRP A CA 1
ATOM 1276 C C . TRP A 1 167 ? 14.665 1.916 -14.868 1.00 90.81 167 TRP A C 1
ATOM 1278 O O . TRP A 1 167 ? 15.075 1.502 -15.950 1.00 90.81 167 TRP A O 1
ATOM 1288 N N . TYR A 1 168 ? 15.182 1.511 -13.703 1.00 89.38 168 TYR A N 1
ATOM 1289 C CA . TYR A 1 168 ? 16.302 0.569 -13.613 1.00 89.38 168 TYR A CA 1
ATOM 1290 C C . TYR A 1 168 ? 15.969 -0.793 -14.243 1.00 89.38 168 TYR A C 1
ATOM 1292 O O . TYR A 1 168 ? 16.695 -1.265 -15.116 1.00 89.38 168 TYR A O 1
ATOM 1300 N N . ILE A 1 169 ? 14.816 -1.377 -13.886 1.00 90.38 169 ILE A N 1
ATOM 1301 C CA . ILE A 1 169 ? 14.339 -2.644 -14.467 1.00 90.38 169 ILE A CA 1
ATOM 1302 C C . ILE A 1 169 ? 14.136 -2.514 -15.980 1.00 90.38 169 ILE A C 1
ATOM 1304 O O . ILE A 1 169 ? 14.366 -3.468 -16.716 1.00 90.38 169 ILE A O 1
ATOM 1308 N N . HIS A 1 170 ? 13.691 -1.356 -16.471 1.00 90.19 170 HIS A N 1
ATOM 1309 C CA . HIS A 1 170 ? 13.471 -1.159 -17.900 1.00 90.19 170 HIS A CA 1
ATOM 1310 C C . HIS A 1 170 ? 14.779 -1.190 -18.702 1.00 90.19 170 HIS A C 1
ATOM 1312 O O . HIS A 1 170 ? 14.798 -1.736 -19.804 1.00 90.19 170 HIS A O 1
ATOM 1318 N N . ILE A 1 171 ? 15.861 -0.642 -18.141 1.00 91.50 171 ILE A N 1
ATOM 1319 C CA . ILE A 1 171 ? 17.182 -0.608 -18.780 1.00 91.50 171 ILE A CA 1
ATOM 1320 C C . ILE A 1 171 ? 17.862 -1.972 -18.696 1.00 91.50 171 ILE A C 1
ATOM 1322 O O . ILE A 1 171 ? 18.259 -2.522 -19.720 1.00 91.50 171 ILE A O 1
ATOM 1326 N N . ASP A 1 172 ? 17.978 -2.527 -17.490 1.00 87.19 172 ASP A N 1
ATOM 1327 C CA . ASP A 1 172 ? 18.780 -3.733 -17.253 1.00 87.19 172 ASP A CA 1
ATOM 1328 C C . ASP A 1 172 ? 17.978 -5.036 -17.435 1.00 87.19 172 ASP A C 1
ATOM 1330 O O . ASP A 1 172 ? 18.530 -6.133 -17.422 1.00 87.19 172 ASP A O 1
ATOM 1334 N N . ARG A 1 173 ? 16.651 -4.938 -17.616 1.00 85.38 173 ARG A N 1
ATOM 1335 C CA . ARG A 1 173 ? 15.693 -6.063 -17.712 1.00 85.38 173 ARG A CA 1
ATOM 1336 C C . ARG A 1 173 ? 15.725 -7.027 -16.523 1.00 85.38 173 ARG A C 1
ATOM 1338 O O . ARG A 1 173 ? 15.138 -8.107 -16.591 1.00 85.38 173 ARG A O 1
ATOM 1345 N N . ARG A 1 174 ? 16.365 -6.628 -15.425 1.00 84.00 174 ARG A N 1
ATOM 1346 C CA . ARG A 1 174 ? 16.537 -7.414 -14.205 1.00 84.00 174 ARG A CA 1
ATOM 1347 C C . ARG A 1 174 ? 15.968 -6.676 -13.008 1.00 84.00 174 ARG A C 1
ATOM 1349 O O . ARG A 1 174 ? 15.900 -5.451 -12.971 1.00 84.00 174 ARG A O 1
ATOM 1356 N N . GLN A 1 175 ? 15.490 -7.464 -12.053 1.00 82.75 175 GLN A N 1
ATOM 1357 C CA . GLN A 1 175 ? 14.836 -6.982 -10.840 1.00 82.75 175 GLN A CA 1
ATOM 1358 C C . GLN A 1 175 ? 15.673 -7.242 -9.579 1.00 82.75 175 GLN A C 1
ATOM 1360 O O . GLN A 1 175 ? 15.500 -6.521 -8.591 1.00 82.75 175 GLN A O 1
ATOM 1365 N N . ASP A 1 176 ? 16.571 -8.228 -9.642 1.00 84.75 176 ASP A N 1
ATOM 1366 C CA . ASP A 1 176 ? 17.535 -8.574 -8.599 1.00 84.75 176 ASP A CA 1
ATOM 1367 C C . ASP A 1 176 ? 18.688 -7.558 -8.587 1.00 84.75 176 ASP A C 1
ATOM 1369 O O . ASP A 1 176 ? 19.234 -7.216 -9.632 1.00 84.75 176 ASP A O 1
ATOM 1373 N N . LEU A 1 177 ? 19.044 -7.066 -7.400 1.00 83.50 177 LEU A N 1
ATOM 1374 C CA . LEU A 1 177 ? 20.106 -6.080 -7.183 1.00 83.50 177 LEU A CA 1
ATOM 1375 C C . LEU A 1 177 ? 21.519 -6.686 -7.117 1.00 83.50 177 LEU A C 1
ATOM 1377 O O . LEU A 1 177 ? 22.492 -5.945 -6.995 1.00 83.50 177 LEU A O 1
ATOM 1381 N N . ARG A 1 178 ? 21.655 -8.016 -7.108 1.00 83.06 178 ARG A N 1
ATOM 1382 C CA . ARG A 1 178 ? 22.954 -8.704 -6.981 1.00 83.06 178 ARG A CA 1
ATOM 1383 C C . ARG A 1 178 ? 23.688 -8.928 -8.299 1.00 83.06 178 ARG A C 1
ATOM 1385 O O . ARG A 1 178 ? 24.873 -9.254 -8.271 1.00 83.06 178 ARG A O 1
ATOM 1392 N N . SER A 1 179 ? 22.965 -8.861 -9.409 1.00 63.59 179 SER A N 1
ATOM 1393 C CA . SER A 1 179 ? 23.415 -9.250 -10.752 1.00 63.59 179 SER A CA 1
ATOM 1394 C C . SER A 1 179 ? 23.638 -8.057 -11.660 1.00 63.59 179 SER A C 1
ATOM 1396 O O . SER A 1 179 ? 24.339 -8.238 -12.684 1.00 63.59 179 SER A O 1
#

Foldseek 3Di:
DLLCQQCVVVDPLSNVLSVLLVVLQVQLVQLVVCVVVVPDPVCNVVSLVSNLCSQQLFAPSVVSQLSSLSGALQSLLVCLLAPRNCVSLVSLLPDDDQDPCVVVLVNRVVRPPVPDDQFQSSVLSSVSSVLVSVLNVCSSVVVVVVSVVSSVVSSVVSSVSSVVLNVVCVVVVDGGPPD

Radius of gyration: 16.54 Å; chains: 1; bounding box: 48×34×44 Å

pLDDT: mean 77.06, std 11.0, range [49.5, 91.69]

Secondary structure (DSSP, 8-state):
-HHHHHGGG--HHHHHHHHHHHHHHHHHHHHHHHHHTT--HHHHHHHHHHHHHHHTT-GGGGTHHHHGGGS-HHHHHHIIIIITTHHHHHHHHHH--TTS-HHHHHHHHTT---SS--BHHHHHHHHHHHHHHHHHHHHHTT-HHHHHHHHHHHHHHHHHHHHHHHHHHHHHS--BTT-

Sequence (179 aa):
MSILLIGFWARGEAYGGSYAAVLYNRLGDVGIIYLLLNLDVSVVWLFVAVSVIGKSALWVCGYWLPMAMERPTPVSSLLHSSTMVVAGVFLIMMYMEFSLFLPLTAIVLMSLYLSGWYDGKKIVALSTSVHLVVMMMCGALGLYGIVVFHIITHGFIKASAFVNSGWYIHIDRRQDLRS